Protein AF-A0A356F892-F1 (afdb_monomer_lite)

Secondary structure (DSSP, 8-state):
----HHHHHHTS-SS---------TTTTT-EEE-S--SSGGGPEEEE-SSEEEEEEE-TTS-EEEEEEE-SSTTSPPEEEEEEEE--SSPPP-STTT-EEEEETTTTEEEEE-PPPPP-

Radius of gyration: 23.32 Å; chains: 1; bounding box: 46×68×54 Å

Structure (mmCIF, N/CA/C/O backbone):
data_AF-A0A356F892-F1
#
_entry.id   AF-A0A356F892-F1
#
loop_
_atom_site.group_PDB
_atom_site.id
_atom_site.type_symbol
_atom_site.label_atom_id
_atom_site.label_alt_id
_atom_site.label_comp_id
_atom_site.label_asym_id
_atom_site.label_entity_id
_atom_site.label_seq_id
_atom_site.pdbx_PDB_ins_code
_atom_site.Cartn_x
_atom_site.Cartn_y
_atom_site.Cartn_z
_atom_site.occupancy
_atom_site.B_iso_or_equiv
_atom_site.auth_seq_id
_atom_site.auth_comp_id
_atom_site.auth_asym_id
_atom_site.auth_atom_id
_atom_site.pdbx_PDB_model_num
ATOM 1 N N . GLU A 1 1 ? -0.886 -55.364 32.940 1.00 56.47 1 GLU A N 1
ATOM 2 C CA . GLU A 1 1 ? -2.195 -54.739 33.213 1.00 56.47 1 GLU A CA 1
ATOM 3 C C . GLU A 1 1 ? -2.499 -53.775 32.071 1.00 56.47 1 GLU A C 1
ATOM 5 O O . GLU A 1 1 ? -1.665 -52.923 31.788 1.00 56.47 1 GLU A O 1
ATOM 10 N N . LYS A 1 2 ? -3.572 -54.002 31.300 1.00 64.56 2 LYS A N 1
ATOM 11 C CA . LYS A 1 2 ? -3.947 -53.106 30.194 1.00 64.56 2 LYS A CA 1
ATOM 12 C C . LYS A 1 2 ? -4.764 -51.967 30.787 1.00 64.56 2 LYS A C 1
ATOM 14 O O . LYS A 1 2 ? -5.851 -52.207 31.300 1.00 64.56 2 LYS A O 1
ATOM 19 N N . VAL A 1 3 ? -4.222 -50.757 30.734 1.00 66.56 3 VAL A N 1
ATOM 20 C CA . VAL A 1 3 ? -4.955 -49.544 31.101 1.00 66.56 3 VAL A CA 1
ATOM 21 C C . VAL A 1 3 ? -6.148 -49.421 30.151 1.00 66.56 3 VAL A C 1
ATOM 23 O O . VAL A 1 3 ? -5.978 -49.540 28.939 1.00 66.56 3 VAL A O 1
ATOM 26 N N . SER A 1 4 ? -7.354 -49.275 30.698 1.00 79.88 4 SER A N 1
ATOM 27 C CA . SER A 1 4 ? -8.574 -49.123 29.905 1.00 79.88 4 SER A CA 1
ATOM 28 C C . SER A 1 4 ? -8.647 -47.728 29.286 1.00 79.88 4 SER A C 1
ATOM 30 O O . SER A 1 4 ? -8.143 -46.758 29.856 1.00 79.88 4 SER A O 1
ATOM 32 N N . ASP A 1 5 ? -9.330 -47.603 28.150 1.00 74.00 5 ASP A N 1
ATOM 33 C CA . ASP A 1 5 ? -9.505 -46.313 27.468 1.00 74.00 5 ASP A CA 1
ATOM 34 C C . ASP A 1 5 ? -10.173 -45.265 28.375 1.00 74.00 5 ASP A C 1
ATOM 36 O O . ASP A 1 5 ? -9.841 -44.084 28.324 1.00 74.00 5 ASP A O 1
ATOM 40 N N . ALA A 1 6 ? -11.040 -45.704 29.292 1.00 76.06 6 ALA A N 1
ATOM 41 C CA . ALA A 1 6 ? -11.657 -44.844 30.300 1.00 76.06 6 ALA A CA 1
ATOM 42 C C . ALA A 1 6 ? -10.638 -44.254 31.295 1.00 76.06 6 ALA A C 1
ATOM 44 O O . ALA A 1 6 ? -10.745 -43.088 31.672 1.00 76.06 6 ALA A O 1
ATOM 45 N N . ALA A 1 7 ? -9.629 -45.033 31.697 1.00 77.06 7 ALA A N 1
ATOM 46 C CA . ALA A 1 7 ? -8.558 -44.555 32.568 1.00 77.06 7 ALA A CA 1
ATOM 47 C C . ALA A 1 7 ? -7.613 -43.589 31.831 1.00 77.06 7 ALA A C 1
ATOM 49 O O . ALA A 1 7 ? -7.158 -42.609 32.416 1.00 77.06 7 ALA A O 1
ATOM 50 N N . LEU A 1 8 ? -7.378 -43.814 30.534 1.00 66.50 8 LEU A N 1
ATOM 51 C CA . LEU A 1 8 ? -6.664 -42.872 29.665 1.00 66.50 8 LEU A CA 1
ATOM 52 C C . LEU A 1 8 ? -7.420 -41.545 29.503 1.00 66.50 8 LEU A C 1
ATOM 54 O O . LEU A 1 8 ? -6.806 -40.483 29.577 1.00 66.50 8 LEU A O 1
ATOM 58 N N . MET A 1 9 ? -8.746 -41.583 29.344 1.00 71.31 9 MET A N 1
ATOM 59 C CA . MET A 1 9 ? -9.569 -40.371 29.243 1.00 71.31 9 MET A CA 1
ATOM 60 C C . MET A 1 9 ? -9.646 -39.586 30.558 1.00 71.31 9 MET A C 1
ATOM 62 O O . MET A 1 9 ? -9.668 -38.360 30.522 1.00 71.31 9 MET A O 1
ATOM 66 N N . ALA A 1 10 ? -9.630 -40.260 31.712 1.00 76.81 10 ALA A N 1
ATOM 67 C CA . ALA A 1 10 ? -9.598 -39.600 33.022 1.00 76.81 10 ALA A CA 1
ATOM 68 C C . ALA A 1 10 ? -8.275 -38.856 33.300 1.00 76.81 10 ALA A C 1
ATOM 70 O O . ALA A 1 10 ? -8.240 -37.958 34.140 1.00 76.81 10 ALA A O 1
ATOM 71 N N . LEU A 1 11 ? -7.197 -39.218 32.594 1.00 72.06 11 LEU A N 1
ATOM 72 C CA . LEU A 1 11 ? -5.885 -38.566 32.667 1.00 72.06 11 LEU A CA 1
ATOM 73 C C . LEU A 1 11 ? -5.707 -37.451 31.626 1.00 72.06 11 LEU A C 1
ATOM 75 O O . LEU A 1 11 ? -4.695 -36.747 31.652 1.00 72.06 11 LEU A O 1
ATOM 79 N N . ALA A 1 12 ? -6.660 -37.275 30.705 1.00 68.56 12 ALA A N 1
ATOM 80 C CA . ALA A 1 12 ? -6.606 -36.188 29.741 1.00 68.56 12 ALA A CA 1
ATOM 81 C C . ALA A 1 12 ? -6.844 -34.841 30.457 1.00 68.56 12 ALA A C 1
ATOM 83 O O . ALA A 1 12 ? -7.762 -34.729 31.273 1.00 68.56 12 ALA A O 1
ATOM 84 N N . PRO A 1 13 ? -6.041 -33.798 30.180 1.00 70.50 13 PRO A N 1
ATOM 85 C CA . PRO A 1 13 ? -6.225 -32.495 30.807 1.00 70.50 13 PRO A CA 1
ATOM 86 C C . PRO A 1 13 ? -7.606 -31.925 30.458 1.00 70.50 13 PRO A C 1
ATOM 88 O O . PRO A 1 13 ? -7.988 -31.882 29.290 1.00 70.50 13 PRO A O 1
ATOM 91 N N . ALA A 1 14 ? -8.330 -31.441 31.474 1.00 73.12 14 ALA A N 1
ATOM 92 C CA . ALA A 1 14 ? -9.693 -30.904 31.346 1.00 73.12 14 ALA A CA 1
ATOM 93 C C . ALA A 1 14 ? -9.809 -29.718 30.366 1.00 73.12 14 ALA A C 1
ATOM 95 O O . ALA A 1 14 ? -10.892 -29.440 29.864 1.00 73.12 14 ALA A O 1
ATOM 96 N N . ASN A 1 15 ? -8.687 -29.057 30.071 1.00 75.81 15 ASN A N 1
ATOM 97 C CA . ASN A 1 15 ? -8.539 -28.095 28.989 1.00 75.81 15 ASN A CA 1
ATOM 98 C C . ASN A 1 15 ? -7.308 -28.492 28.166 1.00 75.81 15 ASN A C 1
ATOM 100 O O . ASN A 1 15 ? -6.186 -28.202 28.599 1.00 75.81 15 ASN A O 1
ATOM 104 N N . PRO A 1 16 ? -7.463 -29.153 27.006 1.00 67.06 16 PRO A N 1
ATOM 105 C CA . PRO A 1 16 ? -6.343 -29.298 26.093 1.00 67.06 16 PRO A CA 1
ATOM 106 C C . PRO A 1 16 ? -5.835 -27.891 25.745 1.00 67.06 16 PRO A C 1
ATOM 108 O O . PRO A 1 16 ? -6.654 -26.989 25.532 1.00 67.06 16 PRO A O 1
ATOM 111 N N . PRO A 1 17 ? -4.510 -27.657 25.713 1.00 66.38 17 PRO A N 1
ATOM 112 C CA . PRO A 1 17 ? -3.992 -26.395 25.218 1.00 66.38 17 PRO A CA 1
ATOM 113 C C . PRO A 1 17 ? -4.587 -26.181 23.830 1.00 66.38 17 PRO A C 1
ATOM 115 O O . PRO A 1 17 ? -4.457 -27.044 22.961 1.00 66.38 17 PRO A O 1
ATOM 118 N N . SER A 1 18 ? -5.292 -25.060 23.648 1.00 68.75 18 SER A N 1
ATOM 119 C CA . SER A 1 18 ? -5.720 -24.631 22.321 1.00 68.75 18 SER A CA 1
ATOM 120 C C . SER A 1 18 ? -4.479 -24.689 21.448 1.00 68.75 18 SER A C 1
ATOM 122 O O . SER A 1 18 ? -3.495 -24.009 21.752 1.00 68.75 18 SER A O 1
ATOM 124 N N . ALA A 1 19 ? -4.476 -25.573 20.448 1.00 71.12 19 ALA A N 1
ATOM 125 C CA . ALA A 1 19 ? -3.396 -25.626 19.485 1.00 71.12 19 ALA A CA 1
ATOM 126 C C . ALA A 1 19 ? -3.351 -24.235 18.855 1.00 71.12 19 ALA A C 1
ATOM 128 O O . ALA A 1 19 ? -4.221 -23.877 18.058 1.00 71.12 19 ALA A O 1
ATOM 129 N N . GLY A 1 20 ? -2.404 -23.411 19.314 1.00 70.94 20 GLY A N 1
ATOM 130 C CA . GLY A 1 20 ? -2.244 -22.053 18.828 1.00 70.94 20 GLY A CA 1
ATOM 131 C C . GLY A 1 20 ? -2.178 -22.110 17.311 1.00 70.94 20 GLY A C 1
ATOM 132 O O . GLY A 1 20 ? -1.579 -23.036 16.758 1.00 70.94 20 GLY A O 1
ATOM 133 N N . LYS A 1 21 ? -2.843 -21.164 16.638 1.00 77.31 21 LYS A N 1
ATOM 134 C CA . LYS A 1 21 ? -2.819 -21.079 15.175 1.00 77.31 21 LYS A CA 1
ATOM 135 C C . LYS A 1 21 ? -1.371 -21.257 14.714 1.00 77.31 21 LYS A C 1
ATOM 137 O O . LYS A 1 21 ? -0.508 -20.478 15.116 1.00 77.31 21 LYS A O 1
ATOM 142 N N . ALA A 1 22 ? -1.125 -22.280 13.896 1.00 84.94 22 ALA A N 1
ATOM 143 C CA . ALA A 1 22 ? 0.195 -22.508 13.333 1.00 84.94 22 ALA A CA 1
ATOM 144 C C . ALA A 1 22 ? 0.657 -21.241 12.600 1.00 84.94 22 ALA A C 1
ATOM 146 O O . ALA A 1 22 ? -0.128 -20.608 11.884 1.00 84.94 22 ALA A O 1
ATOM 147 N N . PHE A 1 23 ? 1.914 -20.864 12.817 1.00 88.50 23 PHE A N 1
ATOM 148 C CA . PHE A 1 23 ? 2.530 -19.729 12.143 1.00 88.50 23 PHE A CA 1
ATOM 149 C C . PHE A 1 23 ? 2.521 -19.962 10.627 1.00 88.50 23 PHE A C 1
ATOM 151 O O . PHE A 1 23 ? 3.003 -20.990 10.150 1.00 88.50 23 PHE A O 1
ATOM 158 N N . ASP A 1 24 ? 1.963 -19.012 9.880 1.00 91.19 24 ASP A N 1
ATOM 159 C CA . ASP A 1 24 ? 1.995 -18.991 8.419 1.00 91.19 24 ASP A CA 1
ATOM 160 C C . ASP A 1 24 ? 2.997 -17.910 7.995 1.00 91.19 24 ASP A C 1
ATOM 162 O O . ASP A 1 24 ? 2.663 -16.723 8.051 1.00 91.19 24 ASP A O 1
ATOM 166 N N . PRO A 1 25 ? 4.212 -18.282 7.554 1.00 92.31 25 PRO A N 1
ATOM 167 C CA . PRO A 1 25 ? 5.270 -17.317 7.276 1.00 92.31 25 PRO A CA 1
ATOM 168 C C . PRO A 1 25 ? 4.905 -16.314 6.178 1.00 92.31 25 PRO A C 1
ATOM 170 O O . PRO A 1 25 ? 5.437 -15.209 6.172 1.00 92.31 25 PRO A O 1
ATOM 173 N N . ILE A 1 26 ? 4.008 -16.653 5.248 1.00 93.12 26 ILE A N 1
ATOM 174 C CA . ILE A 1 26 ? 3.621 -15.729 4.175 1.00 93.12 26 ILE A CA 1
ATOM 175 C C . ILE A 1 26 ? 2.574 -14.750 4.700 1.00 93.12 26 ILE A C 1
ATOM 177 O O . ILE A 1 26 ? 2.714 -13.538 4.543 1.00 93.12 26 ILE A O 1
ATOM 181 N N . ARG A 1 27 ? 1.519 -15.268 5.333 1.00 91.94 27 ARG A N 1
ATOM 182 C CA . ARG A 1 27 ? 0.403 -14.444 5.812 1.00 91.94 27 ARG A CA 1
ATOM 183 C C . ARG A 1 27 ? 0.791 -13.578 7.004 1.00 91.94 27 ARG A C 1
ATOM 185 O O . ARG A 1 27 ? 0.381 -12.420 7.071 1.00 91.94 2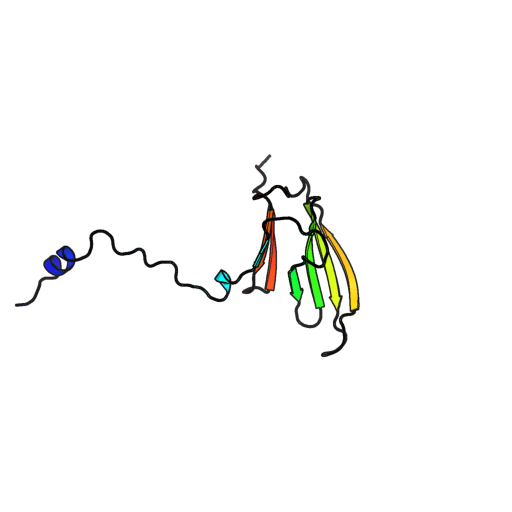7 ARG A O 1
ATOM 192 N N . ASP A 1 28 ? 1.532 -14.139 7.950 1.00 93.25 28 ASP A N 1
ATOM 193 C CA . ASP A 1 28 ? 1.858 -13.465 9.206 1.00 93.25 28 ASP A CA 1
ATOM 194 C C . ASP A 1 28 ? 2.972 -12.412 9.019 1.00 93.25 28 ASP A C 1
ATOM 196 O O . ASP A 1 28 ? 3.202 -11.606 9.916 1.00 93.25 28 ASP A O 1
ATOM 200 N N . THR A 1 29 ? 3.583 -12.347 7.827 1.00 95.06 29 THR A N 1
ATOM 201 C CA . THR A 1 29 ? 4.558 -11.311 7.432 1.00 95.06 29 THR A CA 1
ATOM 202 C C . THR A 1 29 ? 3.939 -10.195 6.578 1.00 95.06 29 THR A C 1
ATOM 204 O O . THR A 1 29 ? 4.637 -9.254 6.220 1.00 95.06 29 THR A O 1
ATOM 207 N N . ASN A 1 30 ? 2.638 -10.249 6.252 1.00 96.31 30 ASN A N 1
ATOM 208 C CA . ASN A 1 30 ? 1.957 -9.157 5.540 1.00 96.31 30 ASN A CA 1
ATOM 209 C C . ASN A 1 30 ? 2.230 -7.793 6.206 1.00 96.31 30 ASN A C 1
ATOM 211 O O . ASN A 1 30 ? 2.286 -7.685 7.432 1.00 96.31 30 ASN A O 1
ATOM 215 N N . VAL A 1 31 ? 2.340 -6.738 5.399 1.00 95.88 31 VAL A N 1
ATOM 216 C CA . VAL A 1 31 ? 2.585 -5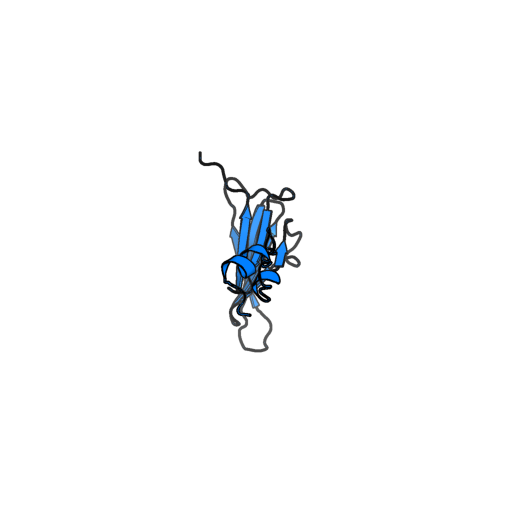.378 5.902 1.00 95.88 31 VAL A CA 1
ATOM 217 C C . VAL A 1 31 ? 1.256 -4.661 6.092 1.00 95.88 31 VAL A C 1
ATOM 219 O O . VAL A 1 31 ? 0.431 -4.641 5.181 1.00 95.88 31 VAL A O 1
ATOM 222 N N . TYR A 1 32 ? 1.065 -4.048 7.259 1.00 94.25 32 TYR A N 1
ATOM 223 C CA . TYR A 1 32 ? -0.152 -3.320 7.613 1.00 94.25 32 TYR A CA 1
ATOM 224 C C . TYR A 1 32 ? 0.173 -1.865 7.937 1.00 94.25 32 TYR A C 1
ATOM 226 O O . TYR A 1 32 ? 1.040 -1.580 8.765 1.00 94.25 32 TYR A O 1
ATOM 234 N N . TRP A 1 33 ? -0.598 -0.952 7.359 1.00 93.25 33 TRP A N 1
ATOM 235 C CA . TRP A 1 33 ? -0.641 0.451 7.740 1.00 93.25 33 TRP A CA 1
ATOM 236 C C . TRP A 1 33 ? -2.021 0.802 8.271 1.00 93.25 33 TRP A C 1
ATOM 238 O O . TRP A 1 33 ? -3.039 0.564 7.626 1.00 93.25 33 TRP A O 1
ATOM 248 N N . LYS A 1 34 ? -2.037 1.373 9.477 1.00 92.69 34 LYS A N 1
ATOM 249 C CA . LYS A 1 34 ? -3.254 1.799 10.187 1.00 92.69 34 LYS A CA 1
ATOM 250 C C . LYS A 1 34 ? -3.427 3.319 10.209 1.00 92.69 34 LYS A C 1
ATOM 252 O O . LYS A 1 34 ? -4.256 3.855 10.939 1.00 92.69 34 LYS A O 1
ATOM 257 N N . THR A 1 35 ? -2.581 4.011 9.457 1.00 92.25 35 THR A N 1
ATOM 258 C CA . THR A 1 35 ? -2.522 5.465 9.348 1.00 92.25 35 THR A CA 1
ATOM 259 C C . THR A 1 35 ? -2.373 5.832 7.881 1.00 92.25 35 THR A C 1
ATOM 261 O O . THR A 1 35 ? -1.720 5.084 7.148 1.00 92.25 35 THR A O 1
ATOM 264 N N . PRO A 1 36 ? -2.938 6.967 7.441 1.00 93.56 36 PRO A N 1
ATOM 265 C CA . PRO A 1 36 ? -2.714 7.444 6.088 1.00 93.56 36 PRO A CA 1
ATOM 266 C C . PRO A 1 36 ? -1.230 7.757 5.858 1.00 93.56 36 PRO A C 1
ATOM 268 O O . PRO A 1 36 ? -0.511 8.183 6.767 1.00 93.56 36 PRO A O 1
ATOM 271 N N . SER A 1 37 ? -0.804 7.567 4.619 1.00 93.44 37 SER A N 1
ATOM 272 C CA . SER A 1 37 ? 0.510 7.919 4.099 1.00 93.44 37 SER A CA 1
ATOM 273 C C . SER A 1 37 ? 0.664 9.437 3.991 1.00 93.44 37 SER A C 1
ATOM 275 O O . SER A 1 37 ? -0.297 10.156 3.690 1.00 93.44 37 SER A O 1
ATOM 277 N N . LYS A 1 38 ? 1.883 9.941 4.220 1.00 89.81 38 LYS A N 1
ATOM 278 C CA . LYS A 1 38 ? 2.204 11.371 4.081 1.00 89.81 38 LYS A CA 1
ATOM 279 C C . LYS A 1 38 ? 2.637 11.700 2.661 1.00 89.81 38 LYS A C 1
ATOM 281 O O . LYS A 1 38 ? 2.277 12.752 2.135 1.00 89.81 38 LYS A O 1
ATOM 286 N N . THR A 1 39 ? 3.413 10.810 2.050 1.00 88.19 39 THR A N 1
ATOM 287 C CA . THR A 1 39 ? 3.945 10.974 0.695 1.00 88.19 39 THR A CA 1
ATOM 288 C C . THR A 1 39 ? 3.915 9.647 -0.064 1.00 88.19 39 THR A C 1
ATOM 290 O O . THR A 1 39 ? 3.555 8.604 0.480 1.00 88.19 39 THR A O 1
ATOM 293 N N . ALA A 1 40 ? 4.308 9.680 -1.339 1.00 85.69 40 ALA A N 1
ATOM 294 C CA . ALA A 1 40 ? 4.463 8.474 -2.150 1.00 85.69 40 ALA A CA 1
ATOM 295 C C . ALA A 1 40 ? 5.618 7.563 -1.682 1.00 85.69 40 ALA A C 1
ATOM 297 O O . ALA A 1 40 ? 5.716 6.433 -2.151 1.00 85.69 40 ALA A O 1
ATOM 298 N N . GLU A 1 41 ? 6.489 8.030 -0.781 1.00 88.44 41 GLU A N 1
ATOM 299 C CA . GLU A 1 41 ? 7.538 7.199 -0.171 1.00 88.44 41 GLU A CA 1
ATOM 300 C C . GLU A 1 41 ? 6.939 6.180 0.808 1.00 88.44 41 GLU A C 1
ATOM 302 O O . GLU A 1 41 ? 7.465 5.080 0.959 1.00 88.44 41 GLU A O 1
ATOM 307 N N . ASP A 1 42 ? 5.777 6.501 1.381 1.00 90.44 42 ASP A N 1
ATOM 308 C CA . ASP A 1 42 ? 4.983 5.617 2.231 1.00 90.44 42 ASP A CA 1
ATOM 309 C C . ASP A 1 42 ? 4.006 4.767 1.391 1.00 90.44 42 ASP A C 1
ATOM 311 O O . ASP A 1 42 ? 2.859 4.569 1.793 1.00 90.44 42 ASP A O 1
ATOM 315 N N . ALA A 1 43 ? 4.382 4.341 0.180 1.00 95.31 43 ALA A N 1
ATOM 316 C CA . ALA A 1 43 ? 3.506 3.581 -0.716 1.00 95.31 43 ALA A CA 1
ATOM 317 C C . ALA A 1 43 ? 3.828 2.085 -0.727 1.00 95.31 43 ALA A C 1
ATOM 319 O O . ALA A 1 43 ? 4.985 1.674 -0.673 1.00 95.31 43 ALA A O 1
ATOM 320 N N . MET A 1 44 ? 2.792 1.252 -0.840 1.00 97.44 44 MET A N 1
ATOM 321 C CA . MET A 1 44 ? 2.950 -0.193 -0.981 1.00 97.44 44 MET A CA 1
ATOM 322 C C . MET A 1 44 ? 3.267 -0.528 -2.441 1.00 97.44 44 MET A C 1
ATOM 324 O O . MET A 1 44 ? 2.464 -0.191 -3.320 1.00 97.44 44 MET A O 1
ATOM 328 N N . PRO A 1 45 ? 4.411 -1.173 -2.722 1.00 95.69 45 PRO A N 1
ATOM 329 C CA . PRO A 1 45 ? 4.768 -1.564 -4.073 1.00 95.69 45 PRO A CA 1
ATOM 330 C C . PRO A 1 45 ? 4.070 -2.868 -4.469 1.00 95.69 45 PRO A C 1
ATOM 332 O O . PRO A 1 45 ? 4.055 -3.838 -3.712 1.00 95.69 45 PRO A O 1
ATOM 335 N N . ILE A 1 46 ? 3.558 -2.908 -5.694 1.00 96.56 46 ILE A N 1
ATOM 336 C CA . ILE A 1 46 ? 3.079 -4.116 -6.372 1.00 96.56 46 ILE A CA 1
ATOM 337 C C . ILE A 1 46 ? 3.566 -4.121 -7.820 1.00 96.56 46 ILE A C 1
ATOM 339 O O . ILE A 1 46 ? 3.880 -3.079 -8.395 1.00 96.56 46 ILE A O 1
ATOM 343 N N . GLY A 1 47 ? 3.632 -5.294 -8.440 1.00 94.69 47 GLY A N 1
ATOM 344 C CA . GLY A 1 47 ? 4.018 -5.387 -9.840 1.00 94.69 47 GLY A CA 1
ATOM 345 C C . GLY A 1 47 ? 4.138 -6.815 -10.337 1.00 94.69 47 GLY A C 1
ATOM 346 O O . GLY A 1 47 ? 4.196 -7.764 -9.562 1.00 94.69 47 GLY A O 1
ATOM 347 N N . ASN A 1 48 ? 4.200 -6.952 -11.657 1.00 93.62 48 ASN A N 1
ATOM 348 C CA . ASN A 1 48 ? 4.319 -8.240 -12.349 1.00 93.62 48 ASN A CA 1
ATOM 349 C C . ASN A 1 48 ? 5.649 -8.385 -13.113 1.00 93.62 48 ASN A C 1
ATOM 351 O O . ASN A 1 48 ? 5.758 -9.179 -14.045 1.00 93.62 48 ASN A O 1
ATOM 355 N N . GLY A 1 49 ? 6.643 -7.558 -12.774 1.00 90.38 49 GLY A N 1
ATOM 356 C CA . GLY A 1 49 ? 7.959 -7.529 -13.420 1.00 90.38 49 GLY A CA 1
ATOM 357 C C . GLY A 1 49 ? 8.043 -6.704 -14.710 1.00 90.38 49 GLY A C 1
ATOM 358 O O . GLY A 1 49 ? 9.147 -6.429 -15.170 1.00 90.38 49 GLY A O 1
ATOM 359 N N . LYS A 1 50 ? 6.914 -6.263 -15.283 1.00 92.81 50 LYS A N 1
ATOM 360 C CA . LYS A 1 50 ? 6.881 -5.329 -16.429 1.00 92.81 50 LYS A CA 1
ATOM 361 C C . LYS A 1 50 ? 6.164 -4.032 -16.094 1.00 92.81 50 LYS A C 1
ATOM 363 O O . LYS A 1 50 ? 6.604 -2.964 -16.504 1.00 92.81 50 LYS A O 1
ATOM 368 N N . VAL A 1 51 ? 5.067 -4.129 -15.354 1.00 95.00 51 VAL A N 1
ATOM 369 C CA . VAL A 1 51 ? 4.311 -2.995 -14.830 1.00 95.00 51 VAL A CA 1
ATOM 370 C C . VAL A 1 51 ? 4.457 -2.995 -13.318 1.00 95.00 51 VAL A C 1
ATOM 372 O O . VAL A 1 51 ? 4.367 -4.044 -12.674 1.00 95.00 51 VAL A O 1
ATOM 375 N N . LEU A 1 52 ? 4.702 -1.811 -12.777 1.00 95.62 52 LEU A N 1
ATOM 376 C CA . LEU A 1 52 ? 4.822 -1.539 -11.357 1.00 95.62 52 LEU A CA 1
ATOM 377 C C . LEU A 1 52 ? 3.727 -0.559 -10.956 1.00 95.62 52 LEU A C 1
ATOM 379 O O . LEU A 1 52 ? 3.378 0.338 -11.728 1.00 95.62 52 LEU A O 1
ATOM 383 N N . ALA A 1 53 ? 3.232 -0.699 -9.736 1.00 96.88 53 ALA A N 1
ATOM 384 C CA . ALA A 1 53 ? 2.401 0.308 -9.119 1.00 96.88 53 ALA A CA 1
ATOM 385 C C . ALA A 1 53 ? 2.811 0.553 -7.666 1.00 96.88 53 ALA A C 1
ATOM 387 O O . ALA A 1 53 ? 3.218 -0.361 -6.950 1.00 96.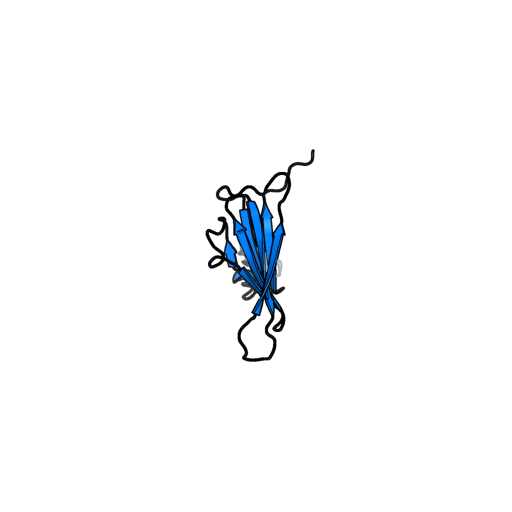88 53 ALA A O 1
ATOM 388 N N . SER A 1 54 ? 2.674 1.803 -7.244 1.00 96.75 54 SER A N 1
ATOM 389 C CA . SER A 1 54 ? 2.847 2.235 -5.859 1.00 96.75 54 SER A CA 1
ATOM 390 C C . SER A 1 54 ? 1.508 2.756 -5.364 1.00 96.75 54 SER A C 1
ATOM 392 O O . SER A 1 54 ? 0.962 3.688 -5.957 1.00 96.75 54 SER A O 1
ATOM 394 N N . VAL A 1 55 ? 0.972 2.140 -4.310 1.00 97.81 55 VAL A N 1
ATOM 395 C CA . VAL A 1 55 ? -0.376 2.413 -3.792 1.00 97.81 55 VAL A CA 1
ATOM 396 C C . VAL A 1 55 ? -0.300 3.018 -2.396 1.00 97.81 55 VAL A C 1
ATOM 398 O O . VAL A 1 55 ? 0.334 2.454 -1.504 1.00 97.81 55 VAL A O 1
ATOM 401 N N . TRP A 1 56 ? -0.976 4.142 -2.177 1.00 96.56 56 TRP A N 1
ATOM 402 C CA . TRP A 1 56 ? -1.047 4.768 -0.859 1.00 96.56 56 TRP A CA 1
ATOM 403 C C . TRP A 1 56 ? -2.363 5.506 -0.635 1.00 96.56 56 TRP A C 1
ATOM 405 O O . TRP A 1 56 ? -3.008 5.959 -1.581 1.00 96.56 56 TRP A O 1
ATOM 415 N N . THR A 1 57 ? -2.751 5.639 0.631 1.00 95.88 57 THR A N 1
ATOM 416 C CA . THR A 1 57 ? -3.956 6.368 1.040 1.00 95.88 57 THR A CA 1
ATOM 417 C C . THR A 1 57 ? -3.547 7.651 1.744 1.00 95.88 57 THR A C 1
ATOM 419 O O . THR A 1 57 ? -2.814 7.608 2.726 1.00 95.88 57 THR A O 1
ATOM 422 N N . ASN A 1 58 ? -4.009 8.794 1.250 1.00 94.12 58 ASN A N 1
ATOM 423 C CA . ASN A 1 58 ? -3.712 10.101 1.831 1.00 94.12 58 ASN A CA 1
ATOM 424 C C . ASN A 1 58 ? -4.623 10.418 3.030 1.00 94.12 58 ASN A C 1
ATOM 426 O O . ASN A 1 58 ? -5.654 9.782 3.239 1.00 94.12 58 ASN A O 1
ATOM 430 N N . ALA A 1 59 ? -4.284 11.469 3.785 1.00 92.81 59 ALA A N 1
ATOM 431 C CA . ALA A 1 59 ? -5.085 11.940 4.918 1.00 92.81 59 ALA A CA 1
ATOM 432 C C . ALA A 1 59 ? -6.508 12.404 4.542 1.00 92.81 59 ALA A C 1
ATOM 434 O O . ALA A 1 59 ? -7.389 12.385 5.399 1.00 92.81 59 ALA A O 1
ATOM 435 N N . ASP A 1 60 ? -6.747 12.775 3.278 1.00 91.38 60 ASP A N 1
ATOM 436 C CA . ASP A 1 60 ? -8.070 13.124 2.740 1.00 91.38 60 ASP A CA 1
ATOM 437 C C . ASP A 1 60 ? -8.951 11.898 2.425 1.00 91.38 60 ASP A C 1
ATOM 439 O O . ASP A 1 60 ? -10.095 12.061 2.007 1.00 91.38 60 ASP A O 1
ATOM 443 N N . GLY A 1 61 ? -8.441 10.679 2.641 1.00 91.56 61 GLY A N 1
ATOM 444 C CA . GLY A 1 61 ? -9.161 9.430 2.389 1.00 91.56 61 GLY A CA 1
ATOM 445 C C . GLY A 1 61 ? -9.167 9.006 0.921 1.00 91.56 61 GLY A C 1
ATOM 446 O O . GLY A 1 61 ? -9.826 8.026 0.572 1.00 91.56 61 GLY A O 1
ATOM 447 N N . ASP A 1 62 ? -8.433 9.712 0.059 1.00 94.38 62 ASP A N 1
ATOM 448 C CA . ASP A 1 62 ? -8.268 9.316 -1.332 1.00 94.38 62 ASP A CA 1
ATOM 449 C C . ASP A 1 62 ? -7.135 8.293 -1.469 1.00 94.38 62 ASP A C 1
ATOM 451 O O . ASP A 1 62 ? -6.042 8.451 -0.913 1.00 94.38 62 ASP A O 1
ATOM 455 N N . VAL A 1 63 ? -7.384 7.264 -2.276 1.00 95.75 63 VAL A N 1
ATOM 456 C CA . VAL A 1 63 ? -6.379 6.259 -2.630 1.00 95.75 63 VAL A CA 1
ATOM 457 C C . VAL A 1 63 ? -5.694 6.694 -3.918 1.00 95.75 63 VAL A C 1
ATOM 459 O O . VAL A 1 63 ? -6.344 6.973 -4.930 1.00 95.75 63 VAL A O 1
ATOM 462 N N . ARG A 1 64 ? -4.368 6.757 -3.895 1.00 96.50 64 ARG A N 1
ATOM 463 C CA . ARG A 1 64 ? -3.534 7.107 -5.041 1.00 96.50 64 ARG A CA 1
ATOM 464 C C . ARG A 1 64 ? -2.737 5.903 -5.502 1.00 96.50 64 ARG A C 1
ATOM 466 O O . ARG A 1 64 ? -2.232 5.123 -4.699 1.00 96.50 64 ARG A O 1
ATOM 473 N N . VAL A 1 65 ? -2.625 5.788 -6.817 1.00 97.31 65 VAL A N 1
ATOM 474 C CA . VAL A 1 65 ? -1.860 4.743 -7.486 1.00 97.31 65 VAL A CA 1
ATOM 475 C C . VAL A 1 65 ? -0.977 5.406 -8.527 1.00 97.31 65 VAL A C 1
ATOM 477 O O . VAL A 1 65 ? -1.489 5.964 -9.493 1.00 97.31 65 VAL A O 1
ATOM 480 N N . THR A 1 66 ? 0.339 5.337 -8.360 1.00 97.44 66 THR A N 1
ATOM 481 C CA . THR A 1 66 ? 1.286 5.675 -9.434 1.00 97.44 66 THR A CA 1
ATOM 482 C C . THR A 1 66 ? 1.588 4.412 -10.219 1.00 97.44 66 THR A C 1
ATOM 484 O O . THR A 1 66 ? 1.833 3.375 -9.611 1.00 97.44 66 THR A O 1
ATOM 487 N N . ILE A 1 67 ? 1.587 4.493 -11.548 1.00 97.38 67 ILE A N 1
ATOM 488 C CA . ILE A 1 67 ? 1.866 3.377 -12.454 1.00 97.38 67 ILE A CA 1
ATOM 489 C C . ILE A 1 67 ? 3.157 3.672 -13.215 1.00 97.38 67 ILE A C 1
ATOM 491 O O . ILE A 1 67 ? 3.348 4.763 -13.758 1.00 97.38 67 ILE A O 1
ATOM 495 N N . ALA A 1 68 ? 4.032 2.676 -13.286 1.00 97.00 68 ALA A N 1
ATOM 496 C CA . ALA A 1 68 ? 5.274 2.725 -14.039 1.00 97.00 68 ALA A CA 1
ATOM 497 C C . ALA A 1 68 ? 5.481 1.435 -14.842 1.00 97.00 68 ALA A C 1
ATOM 499 O O . ALA A 1 68 ? 4.884 0.396 -14.553 1.00 97.00 68 ALA A O 1
ATOM 500 N N . ARG A 1 69 ? 6.350 1.485 -15.851 1.00 96.81 69 ARG A N 1
ATOM 501 C CA . ARG A 1 69 ? 6.731 0.329 -16.670 1.00 96.81 69 ARG A CA 1
ATOM 502 C C . ARG A 1 69 ? 8.242 0.161 -16.692 1.00 96.81 69 ARG A C 1
ATOM 504 O O . ARG A 1 69 ? 8.973 1.132 -16.828 1.00 96.81 69 ARG A O 1
ATOM 511 N N . ILE A 1 70 ? 8.698 -1.083 -16.632 1.00 95.38 70 ILE A N 1
ATOM 512 C CA . ILE A 1 70 ? 10.077 -1.467 -16.929 1.00 95.38 70 ILE A CA 1
ATOM 513 C C . ILE A 1 70 ? 10.134 -1.846 -18.420 1.00 95.38 70 ILE A C 1
ATOM 515 O O . ILE A 1 70 ? 9.563 -2.873 -18.799 1.00 95.38 70 ILE A O 1
ATOM 519 N N . PRO A 1 71 ? 10.762 -1.034 -19.290 1.00 89.88 71 PRO A N 1
ATOM 520 C CA . PRO A 1 71 ? 10.777 -1.284 -20.734 1.00 89.88 71 PRO A CA 1
ATOM 521 C C . PRO A 1 71 ? 11.581 -2.536 -21.105 1.00 89.88 71 PRO A C 1
ATOM 523 O O . PRO A 1 71 ? 11.164 -3.292 -21.983 1.00 89.88 71 PRO A O 1
ATOM 526 N N . LYS A 1 72 ? 12.701 -2.784 -20.414 1.00 92.00 72 LYS A N 1
ATOM 527 C CA . LYS A 1 72 ? 13.512 -3.999 -20.552 1.00 92.00 72 LYS A CA 1
ATOM 528 C C . LYS A 1 72 ? 14.063 -4.452 -19.199 1.00 92.00 72 LYS A C 1
ATOM 530 O O . LYS A 1 72 ? 14.302 -3.606 -18.337 1.00 92.00 72 LYS A O 1
ATOM 535 N N . PRO A 1 73 ? 14.303 -5.762 -19.001 1.00 85.75 73 PRO A N 1
ATOM 536 C CA . PRO A 1 73 ? 14.916 -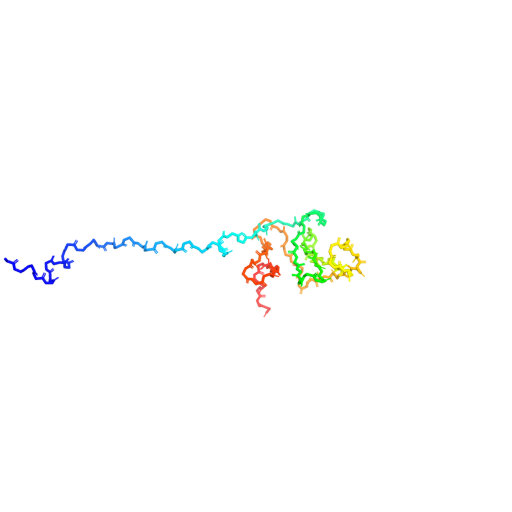6.265 -17.775 1.00 85.75 73 PRO A CA 1
ATOM 537 C C . PRO A 1 73 ? 16.223 -5.530 -17.445 1.00 85.75 73 PRO A C 1
ATOM 539 O O . PRO A 1 73 ? 17.096 -5.407 -18.299 1.00 85.75 73 PRO A O 1
ATOM 542 N N . GLY A 1 74 ? 16.345 -5.040 -16.210 1.00 84.00 74 GLY A N 1
ATOM 543 C CA . GLY A 1 74 ? 17.522 -4.302 -15.735 1.00 84.00 74 GLY A CA 1
ATOM 544 C C . GLY A 1 74 ? 17.530 -2.799 -16.046 1.00 84.00 74 GLY A C 1
ATOM 545 O O . GLY A 1 74 ? 18.380 -2.086 -15.517 1.00 84.00 74 GLY A O 1
ATOM 546 N N . GLU A 1 75 ? 16.589 -2.291 -16.846 1.00 91.38 75 GLU A N 1
ATOM 547 C CA . GLU A 1 75 ? 16.425 -0.849 -17.057 1.00 91.38 75 GLU A CA 1
ATOM 548 C C . GLU A 1 75 ? 15.598 -0.204 -15.928 1.00 91.38 75 GLU A C 1
ATOM 550 O O . GLU A 1 75 ? 14.845 -0.865 -15.206 1.00 91.38 75 GLU A O 1
ATOM 555 N N . LYS A 1 76 ? 15.740 1.118 -15.766 1.00 91.25 76 LYS A N 1
ATOM 556 C CA . LYS A 1 76 ? 14.951 1.883 -14.791 1.00 91.25 76 LYS A CA 1
ATOM 557 C C . LYS A 1 76 ? 13.479 1.922 -15.199 1.00 91.25 76 LYS A C 1
ATOM 559 O O . LYS A 1 76 ? 13.150 1.954 -16.383 1.00 91.25 76 LYS A O 1
ATOM 564 N N . ALA A 1 77 ? 12.602 1.966 -14.201 1.00 92.81 77 ALA A N 1
ATOM 565 C CA . ALA A 1 77 ? 11.178 2.135 -14.435 1.00 92.81 77 ALA A CA 1
ATOM 566 C C . ALA A 1 77 ? 10.864 3.546 -14.965 1.00 92.81 77 ALA A C 1
ATOM 568 O O . ALA A 1 77 ? 11.374 4.546 -14.460 1.00 92.81 77 ALA A O 1
ATOM 569 N N . GLU A 1 78 ? 9.992 3.606 -15.965 1.00 95.88 78 GLU A N 1
ATOM 570 C CA . GLU A 1 78 ? 9.435 4.813 -16.569 1.00 95.88 78 GLU A CA 1
ATOM 571 C C . GLU A 1 78 ? 8.043 5.069 -15.974 1.00 95.88 78 GLU A C 1
ATOM 573 O O . GLU A 1 78 ? 7.171 4.200 -16.050 1.00 95.88 78 GLU A O 1
ATOM 578 N N . ILE A 1 79 ? 7.820 6.242 -15.369 1.00 96.19 79 ILE A N 1
ATOM 579 C CA . ILE A 1 79 ? 6.505 6.616 -14.826 1.00 96.19 79 ILE A CA 1
ATOM 580 C C . ILE A 1 79 ? 5.551 6.885 -15.990 1.00 96.19 79 ILE A C 1
ATOM 582 O O . ILE A 1 79 ? 5.811 7.748 -16.822 1.00 96.19 79 ILE A O 1
ATOM 586 N N . LEU A 1 80 ? 4.425 6.173 -16.015 1.00 96.88 80 LEU A N 1
ATOM 587 C CA . LEU A 1 80 ? 3.393 6.324 -17.043 1.00 96.88 80 LEU A CA 1
ATOM 588 C C . LEU A 1 80 ? 2.265 7.270 -16.615 1.00 96.88 80 LEU A C 1
ATOM 590 O O . LEU A 1 80 ? 1.512 7.756 -17.454 1.00 96.88 80 LEU A O 1
ATOM 594 N N . GLY A 1 81 ? 2.128 7.515 -15.311 1.00 96.88 81 GLY A N 1
ATOM 595 C CA . GLY A 1 81 ? 1.085 8.359 -14.739 1.00 96.88 81 GLY A CA 1
ATOM 596 C C . GLY A 1 81 ? 0.499 7.737 -13.479 1.00 96.88 81 GLY A C 1
ATOM 597 O O . GLY A 1 81 ? 1.188 7.027 -12.747 1.00 96.88 81 GLY A O 1
ATOM 598 N N . GLY A 1 82 ? -0.780 7.995 -13.213 1.00 96.06 82 GLY A N 1
ATOM 599 C CA . GLY A 1 82 ? -1.444 7.439 -12.043 1.00 96.06 82 GLY A CA 1
ATOM 600 C C . GLY A 1 82 ? -2.959 7.585 -12.051 1.00 96.06 82 GLY A C 1
ATOM 601 O O . GLY A 1 82 ? -3.535 8.290 -12.877 1.00 96.06 82 GLY A O 1
ATOM 602 N N . ALA A 1 83 ? -3.587 6.910 -11.097 1.00 96.06 83 ALA A N 1
ATOM 603 C CA . ALA A 1 83 ? -5.011 6.963 -10.819 1.00 96.06 83 ALA A CA 1
ATOM 604 C C . ALA A 1 83 ? -5.258 7.489 -9.400 1.00 96.06 83 ALA A C 1
ATOM 606 O O . ALA A 1 83 ? -4.472 7.270 -8.475 1.00 96.06 83 ALA A O 1
ATOM 607 N N . ARG A 1 84 ? -6.386 8.179 -9.236 1.00 96.06 84 ARG A N 1
ATOM 608 C CA . ARG A 1 84 ? -6.910 8.622 -7.944 1.00 96.06 84 ARG A CA 1
ATOM 609 C C . ARG A 1 84 ? -8.303 8.041 -7.779 1.00 96.06 84 ARG A C 1
ATOM 611 O O . ARG A 1 84 ? -9.169 8.290 -8.613 1.00 96.06 84 ARG A O 1
ATOM 618 N N . PHE A 1 85 ? -8.518 7.336 -6.681 1.00 95.00 85 PHE A N 1
ATOM 619 C CA . PHE A 1 85 ? -9.820 6.833 -6.283 1.00 95.00 85 PHE A CA 1
ATOM 620 C C . PHE A 1 85 ? -10.323 7.667 -5.116 1.00 95.00 85 PHE A C 1
ATOM 622 O O . PHE A 1 85 ? -9.685 7.737 -4.066 1.00 95.00 85 PHE A O 1
ATOM 629 N N . ARG A 1 86 ? -11.475 8.298 -5.326 1.00 93.75 86 ARG A N 1
ATOM 630 C CA . ARG A 1 86 ? -12.217 9.006 -4.292 1.00 93.75 86 ARG A CA 1
ATOM 631 C C . ARG A 1 86 ? -13.480 8.225 -3.987 1.00 93.75 86 ARG A C 1
ATOM 633 O O . ARG A 1 86 ? -14.258 7.941 -4.894 1.00 93.75 86 ARG A O 1
ATOM 640 N N . ILE A 1 87 ? -13.677 7.890 -2.720 1.00 89.06 87 ILE A N 1
ATOM 641 C CA . ILE A 1 87 ? -14.834 7.122 -2.254 1.00 89.06 87 ILE A CA 1
ATOM 642 C C . ILE A 1 87 ? -15.845 8.100 -1.647 1.00 89.06 87 ILE A C 1
ATOM 644 O O . ILE A 1 87 ? -15.473 9.159 -1.145 1.00 89.06 87 ILE A O 1
ATOM 648 N N . THR A 1 88 ? -17.142 7.819 -1.770 1.00 87.62 88 THR A N 1
ATOM 649 C CA . THR A 1 88 ? -18.205 8.671 -1.214 1.00 87.62 88 THR A CA 1
ATOM 650 C C . THR A 1 88 ? -19.244 7.807 -0.500 1.00 87.62 88 THR A C 1
ATOM 652 O 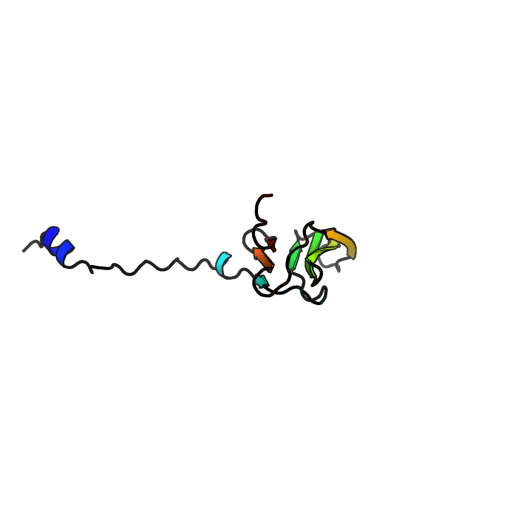O . THR A 1 88 ? -19.896 7.001 -1.164 1.00 87.62 88 THR A O 1
ATOM 655 N N . PRO A 1 89 ? -19.442 7.980 0.822 1.00 85.12 89 PRO A N 1
ATOM 656 C CA . PRO A 1 89 ? -18.704 8.871 1.727 1.00 85.12 89 PRO A CA 1
ATOM 657 C C . PRO A 1 89 ? -17.209 8.505 1.803 1.00 85.12 89 PRO A C 1
ATOM 659 O O . PRO A 1 89 ? -16.845 7.353 1.598 1.00 85.12 89 PRO A O 1
ATOM 662 N N . GLY A 1 90 ? -16.345 9.500 2.026 1.00 85.06 90 GLY A N 1
ATOM 663 C CA . GLY A 1 90 ? -14.887 9.313 2.029 1.00 85.06 90 GLY A CA 1
ATOM 664 C C . GLY A 1 90 ? -14.411 8.288 3.057 1.00 85.06 90 GLY A C 1
ATOM 665 O O . GLY A 1 90 ? -15.054 8.095 4.092 1.00 85.06 90 GLY A O 1
ATOM 666 N N . LEU A 1 91 ? -13.270 7.644 2.788 1.00 89.00 91 LEU A N 1
ATOM 667 C CA . LEU A 1 91 ? -12.635 6.763 3.768 1.00 89.00 91 LEU A CA 1
ATOM 668 C C . LEU A 1 91 ? -12.266 7.570 5.014 1.00 89.00 91 LEU A C 1
ATOM 670 O O . LEU A 1 91 ? -11.602 8.602 4.927 1.00 89.00 91 LEU A O 1
ATOM 674 N N . SER A 1 92 ? -12.674 7.081 6.183 1.00 90.12 92 SER A N 1
ATOM 675 C CA . SER A 1 92 ? -12.203 7.639 7.446 1.00 90.12 92 SER A CA 1
ATOM 676 C C . SER A 1 92 ? -10.712 7.341 7.598 1.00 90.12 92 SER A C 1
ATOM 678 O O . SER A 1 92 ? -10.299 6.189 7.508 1.00 90.12 92 SER A O 1
ATOM 680 N N . THR A 1 93 ? -9.918 8.381 7.840 1.00 90.50 93 THR A N 1
ATOM 681 C CA . THR A 1 93 ? -8.466 8.303 8.076 1.00 90.50 93 THR A CA 1
ATOM 682 C C . THR A 1 93 ? -8.102 8.499 9.548 1.00 90.50 93 THR A C 1
ATOM 684 O O . THR A 1 93 ? -6.932 8.682 9.890 1.00 90.50 93 THR A O 1
ATOM 687 N N . ALA A 1 94 ? -9.104 8.460 10.431 1.00 89.25 94 ALA A N 1
ATOM 688 C CA . ALA A 1 94 ? -8.898 8.497 11.868 1.00 89.25 94 ALA A CA 1
ATOM 689 C C . ALA A 1 94 ? -8.109 7.257 12.344 1.00 89.25 94 ALA A C 1
ATOM 691 O O . ALA A 1 94 ? -8.184 6.187 11.731 1.00 89.25 94 ALA A O 1
ATOM 692 N N . PRO A 1 95 ? -7.351 7.360 13.448 1.00 85.88 95 PRO A N 1
ATOM 693 C CA . PRO A 1 95 ? -6.643 6.212 14.000 1.00 85.88 95 PRO A CA 1
ATOM 694 C C . PRO A 1 95 ? -7.585 5.024 14.243 1.00 85.88 95 PRO A C 1
ATOM 696 O O . PRO A 1 95 ? -8.590 5.149 14.940 1.00 85.88 95 PRO A O 1
ATOM 699 N N . GLY A 1 96 ? -7.251 3.868 13.665 1.00 84.94 96 GLY A N 1
ATOM 700 C CA . GLY A 1 96 ? -8.012 2.626 13.830 1.00 84.94 96 GLY A CA 1
ATOM 701 C C . GLY A 1 96 ? -9.206 2.440 12.887 1.00 84.94 96 GLY A C 1
ATOM 702 O O . GLY A 1 96 ? -9.855 1.401 12.971 1.00 84.94 96 GLY A O 1
ATOM 703 N N . THR A 1 97 ? -9.495 3.388 11.989 1.00 89.81 97 THR A N 1
ATOM 704 C CA . THR A 1 97 ? -10.576 3.246 10.993 1.00 89.81 97 THR A CA 1
ATOM 705 C C . THR A 1 97 ? -10.063 2.892 9.599 1.00 89.81 97 THR A C 1
ATOM 707 O O . THR A 1 97 ? -10.763 2.215 8.849 1.00 89.81 97 THR A O 1
ATOM 710 N N . LEU A 1 98 ? -8.835 3.289 9.268 1.00 92.31 98 LEU A N 1
ATOM 711 C CA . LEU A 1 98 ? -8.157 2.904 8.035 1.00 92.31 98 LEU A CA 1
ATOM 712 C C . LEU A 1 98 ? -7.271 1.677 8.267 1.00 92.31 98 LEU A C 1
ATOM 714 O O . LEU A 1 98 ? -6.454 1.658 9.189 1.00 92.31 98 LEU A O 1
ATOM 718 N N . GLU A 1 99 ? -7.367 0.700 7.373 1.00 94.19 99 GLU A N 1
ATOM 719 C CA . GLU A 1 99 ? -6.394 -0.382 7.250 1.00 94.19 99 GLU A CA 1
ATOM 720 C C . GLU A 1 99 ? -5.993 -0.541 5.783 1.00 94.19 99 GLU A C 1
ATOM 722 O O . GLU A 1 99 ? -6.821 -0.859 4.930 1.00 94.19 99 GLU A O 1
ATOM 727 N N . GLN A 1 100 ? -4.715 -0.323 5.488 1.00 95.56 100 GLN A N 1
ATOM 728 C CA . GLN A 1 100 ? -4.113 -0.638 4.200 1.00 95.56 100 GLN A CA 1
ATOM 729 C C . GLN A 1 100 ? -3.131 -1.797 4.385 1.00 95.56 100 GLN A C 1
ATOM 731 O O . GLN A 1 100 ? -2.240 -1.727 5.231 1.00 95.56 100 GLN A O 1
ATOM 736 N N . THR A 1 101 ? -3.276 -2.856 3.593 1.00 96.62 101 THR A N 1
ATOM 737 C CA . THR A 1 101 ? -2.501 -4.093 3.745 1.00 96.62 101 THR A CA 1
ATOM 738 C C . THR A 1 101 ? -1.848 -4.501 2.435 1.00 96.62 101 THR A C 1
ATOM 740 O O . THR A 1 101 ? -2.536 -4.590 1.420 1.00 96.62 101 THR A O 1
ATOM 743 N N . LEU A 1 102 ? -0.557 -4.840 2.475 1.00 97.56 102 LEU A N 1
ATOM 744 C CA . LEU A 1 102 ? 0.131 -5.553 1.401 1.00 97.56 102 LEU A CA 1
ATOM 745 C C . LEU A 1 102 ? 0.053 -7.053 1.692 1.00 97.56 102 LEU A C 1
ATOM 747 O O . LEU A 1 102 ? 0.698 -7.556 2.615 1.00 97.56 102 LEU A O 1
ATOM 751 N N . LEU A 1 103 ? -0.764 -7.758 0.914 1.00 96.69 103 LEU A N 1
ATOM 752 C CA . LEU A 1 103 ? -0.952 -9.200 1.010 1.00 96.69 103 LEU A CA 1
ATOM 753 C C . LEU A 1 103 ? 0.097 -9.913 0.154 1.00 96.69 103 LEU A C 1
ATOM 755 O O . LEU A 1 103 ? -0.054 -10.019 -1.064 1.00 96.69 103 LEU A O 1
ATOM 759 N N . PHE A 1 104 ? 1.139 -10.461 0.782 1.00 94.94 104 PHE A N 1
ATOM 760 C CA . PHE A 1 104 ? 2.243 -11.095 0.054 1.00 94.94 104 PHE A CA 1
ATOM 761 C C . PHE A 1 104 ? 1.827 -12.335 -0.724 1.00 94.94 104 PHE A C 1
ATOM 763 O O . PHE A 1 104 ? 2.321 -12.557 -1.825 1.00 94.94 104 PHE A O 1
ATOM 770 N N . LYS A 1 105 ? 0.880 -13.113 -0.192 1.00 93.69 105 LYS A N 1
ATOM 771 C CA . LYS A 1 105 ? 0.388 -14.324 -0.859 1.00 93.69 105 LYS A CA 1
ATOM 772 C C . LYS A 1 105 ? -0.179 -14.047 -2.257 1.00 93.69 105 LYS A C 1
ATOM 774 O O . LYS A 1 105 ? -0.083 -14.913 -3.120 1.00 93.69 105 LYS A O 1
ATOM 779 N N . TYR A 1 106 ? -0.776 -12.873 -2.454 1.00 93.38 106 TYR A N 1
ATOM 780 C CA . TYR A 1 106 ? -1.480 -12.522 -3.689 1.00 93.38 106 TYR A CA 1
ATOM 781 C C . TYR A 1 106 ? -0.805 -11.386 -4.467 1.00 93.38 106 TYR A C 1
ATOM 783 O O . TYR A 1 106 ? -1.131 -11.173 -5.629 1.00 93.38 106 TYR A O 1
ATOM 791 N N . GLY A 1 107 ? 0.151 -10.674 -3.861 1.00 93.69 107 GLY A N 1
ATOM 792 C CA . GLY A 1 107 ? 0.742 -9.479 -4.466 1.00 93.69 107 GLY A CA 1
ATOM 793 C C . GLY A 1 107 ? -0.264 -8.332 -4.579 1.00 93.69 107 GLY A C 1
ATOM 794 O O . GLY A 1 107 ? -0.248 -7.586 -5.555 1.00 93.69 107 GLY A O 1
ATOM 795 N N . GLU A 1 108 ? -1.158 -8.213 -3.597 1.00 96.19 108 GLU A N 1
ATOM 796 C CA . GLU A 1 108 ? -2.291 -7.286 -3.619 1.00 96.19 108 GLU A CA 1
ATOM 797 C C . GLU A 1 108 ? -2.171 -6.227 -2.527 1.00 96.19 108 GLU A C 1
ATOM 799 O O . GLU A 1 108 ? -1.727 -6.516 -1.415 1.00 96.19 108 GLU A O 1
ATOM 804 N N . VAL A 1 109 ? -2.642 -5.015 -2.825 1.00 97.31 109 VAL A N 1
ATOM 805 C CA . VAL A 1 109 ? -2.884 -3.985 -1.811 1.00 97.31 109 VAL A CA 1
ATOM 806 C C . VAL A 1 109 ? -4.378 -3.888 -1.571 1.00 97.31 109 VAL A C 1
ATOM 808 O O . VAL A 1 109 ? -5.148 -3.631 -2.495 1.00 97.31 109 VAL A O 1
ATOM 811 N N . VAL A 1 110 ? -4.784 -4.066 -0.318 1.00 96.06 110 VAL A N 1
ATOM 812 C CA . VAL A 1 110 ? -6.179 -3.956 0.104 1.00 96.06 110 VAL A CA 1
ATOM 813 C C . VAL A 1 110 ? -6.317 -2.745 1.010 1.00 96.06 110 VAL A C 1
ATOM 815 O O . VAL A 1 110 ? -5.629 -2.653 2.020 1.00 96.06 110 VAL A O 1
ATOM 818 N N . VAL A 1 111 ? -7.219 -1.832 0.656 1.00 94.69 111 VAL A N 1
ATOM 819 C CA . VAL A 1 111 ? -7.588 -0.681 1.488 1.00 94.69 111 VAL A CA 1
ATOM 820 C C . VAL A 1 111 ? -8.983 -0.927 2.044 1.00 94.69 111 VAL A C 1
ATOM 822 O O . VAL A 1 111 ? -9.927 -1.163 1.289 1.00 94.69 111 VAL A O 1
ATOM 825 N N . LYS A 1 112 ? -9.118 -0.879 3.366 1.00 91.00 112 LYS A N 1
ATOM 826 C CA . LYS A 1 112 ? -10.382 -1.025 4.084 1.00 91.00 112 LYS A CA 1
ATOM 827 C C . LYS A 1 112 ? -10.628 0.212 4.934 1.00 91.00 112 LYS A C 1
ATOM 829 O O . LYS A 1 112 ? -9.747 0.663 5.661 1.00 91.00 112 LYS A O 1
ATOM 834 N N . GLY A 1 113 ? -11.846 0.727 4.841 1.00 83.62 113 GLY A N 1
ATOM 835 C CA . GLY A 1 113 ? -12.433 1.590 5.860 1.00 83.62 113 GLY A CA 1
ATOM 836 C C . GLY A 1 113 ? -13.344 0.778 6.787 1.00 83.62 113 GLY A C 1
ATOM 837 O O . GLY 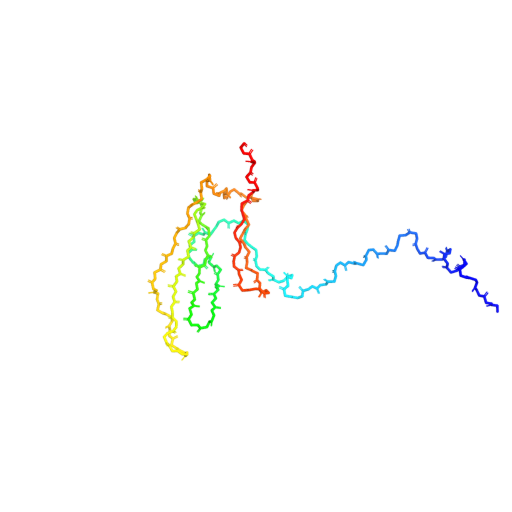A 1 113 ? -13.567 -0.413 6.536 1.00 83.62 113 GLY A O 1
ATOM 838 N N . PRO A 1 114 ? -13.922 1.401 7.826 1.00 70.88 114 PRO A N 1
ATOM 839 C CA . PRO A 1 114 ? -14.967 0.756 8.610 1.00 70.88 114 PRO A CA 1
ATOM 840 C C . PRO A 1 114 ? -16.140 0.395 7.689 1.00 70.88 114 PRO A C 1
ATOM 842 O O . PRO A 1 114 ? -16.436 1.127 6.741 1.00 70.88 114 PRO A O 1
ATOM 845 N N . ALA A 1 115 ? -16.799 -0.738 7.954 1.00 60.78 115 ALA A N 1
ATOM 846 C CA . ALA A 1 115 ? -17.986 -1.139 7.207 1.00 60.78 115 ALA A CA 1
ATOM 847 C C . ALA A 1 115 ? -19.007 0.003 7.247 1.00 60.78 115 ALA A C 1
ATOM 849 O O . ALA A 1 115 ? -19.415 0.452 8.319 1.00 60.78 115 ALA A O 1
ATOM 850 N N . GLN A 1 116 ? -19.377 0.506 6.074 1.00 51.47 116 GLN A N 1
ATOM 851 C CA . GLN A 1 116 ? -20.354 1.574 5.979 1.00 51.47 116 GLN A CA 1
ATOM 852 C C . GLN A 1 116 ? -21.708 1.015 6.451 1.00 51.47 116 GLN A C 1
ATOM 854 O O . GLN A 1 116 ? -22.127 -0.022 5.930 1.00 51.47 116 GLN A O 1
ATOM 859 N N . PRO A 1 117 ? -22.391 1.634 7.433 1.00 45.62 117 PRO A N 1
ATOM 860 C CA . PRO A 1 117 ? -23.731 1.200 7.800 1.00 45.62 117 PRO A CA 1
ATOM 861 C C . PRO A 1 117 ? -24.637 1.305 6.568 1.00 45.62 117 PRO A C 1
ATOM 863 O O . PRO A 1 117 ? -24.575 2.289 5.823 1.00 45.62 117 PRO A O 1
ATOM 866 N N . SER A 1 118 ? -25.435 0.264 6.327 1.00 43.19 118 SER A N 1
ATOM 867 C CA . SER A 1 118 ? -26.458 0.265 5.281 1.00 43.19 118 SER A CA 1
ATOM 868 C C . SER A 1 118 ? -27.387 1.460 5.491 1.00 43.19 118 SER A C 1
ATOM 870 O O . SER A 1 118 ? -27.842 1.677 6.615 1.00 43.19 118 SER A O 1
ATOM 872 N N . LYS A 1 119 ? -27.621 2.235 4.427 1.00 38.47 119 LYS A N 1
ATOM 873 C CA . LYS A 1 119 ? -28.642 3.291 4.416 1.00 38.47 119 LYS A CA 1
ATOM 874 C C . LYS A 1 119 ? -30.030 2.720 4.667 1.00 38.47 119 LYS A C 1
ATOM 876 O O . LYS A 1 119 ? -30.286 1.602 4.168 1.00 38.47 119 LYS A O 1
#

Sequence (119 aa):
EKVSDAALMALAPANPPSAGKAFDPIRDTNVYWKTPSKTAEDAMPIGNGKVLASVWTNADGDVRVTIARIPKPGEKAEILGGARFRITPGLSTAPGTLEQTLLFKYGEVVVKGPAQPSK

Foldseek 3Di:
DDDDVVNVVVPPPPDDPPPPPPDDPQQVPKDKDQAFDPDLVPFDWFDDQFKIWTWTAHQQQKIKIWIWGDPDPPRDTHTPGIDIDADVVGAHRPGRQWMWIQRRVVRDIDIGGPDDPDD

pLDDT: mean 87.04, std 12.55, range [38.47, 97.81]